Protein AF-A0A958MEW3-F1 (afdb_monomer)

pLDDT: mean 82.95, std 11.14, range [50.03, 94.62]

Radius of gyration: 15.44 Å; Cα contacts (8 Å, |Δi|>4): 75; chains: 1; bounding box: 36×32×39 Å

Mean predicted aligned error: 6.45 Å

Foldseek 3Di:
DPPVLLVVLLVVVVVLLCCLLPQLVDDDPSLVVSLVVLVVVVVCCVVVVNADVSQVVSCVVVVPVDPPVPDDHSQQVVCVVVVHRDDSVVSVCVSNVSNVVSSVSSVVVVVVD

Secondary structure (DSSP, 8-state):
--THHHHHHHHHHHHHHHHHHHGGG--THHHHHHHHHHHHHHHHHHHTTT--HHHHHHHHHHT----TTTSPPHHHHHHHHTT----HHHHHHHHHHHHHHHHHHHHHHHHT-

Structure (mmCIF, N/CA/C/O backbone):
data_AF-A0A958MEW3-F1
#
_entry.id   AF-A0A958MEW3-F1
#
loop_
_atom_site.group_PDB
_atom_sit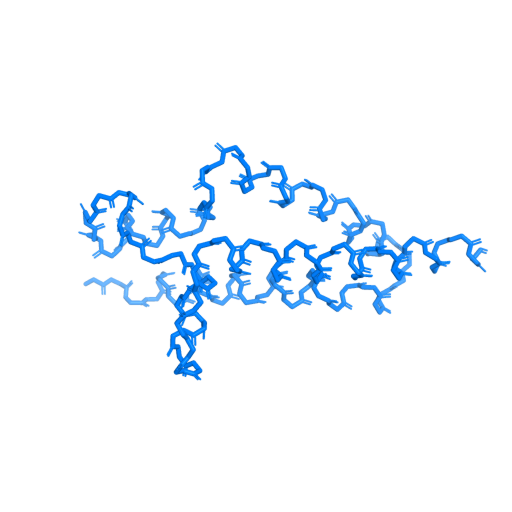e.id
_atom_site.type_symbol
_atom_site.label_atom_id
_atom_site.label_alt_id
_atom_site.label_comp_id
_atom_site.label_asym_id
_atom_site.label_entity_id
_atom_site.label_seq_id
_atom_site.pdbx_PDB_ins_code
_atom_site.Cartn_x
_atom_site.Cartn_y
_atom_site.Cartn_z
_atom_site.occupancy
_atom_site.B_iso_or_equiv
_atom_site.auth_seq_id
_atom_site.auth_comp_id
_atom_site.auth_asym_id
_atom_site.auth_atom_id
_atom_site.pdbx_PDB_model_num
ATOM 1 N N . MET A 1 1 ? -11.033 -18.383 21.315 1.00 50.09 1 MET A N 1
ATOM 2 C CA . MET A 1 1 ? -10.903 -17.522 20.116 1.00 50.09 1 MET A CA 1
ATOM 3 C C . MET A 1 1 ? -9.503 -17.711 19.548 1.00 50.09 1 MET A C 1
ATOM 5 O O . MET A 1 1 ? -8.543 -17.521 20.284 1.00 50.09 1 MET A O 1
ATOM 9 N N . ASN A 1 2 ? -9.370 -18.164 18.297 1.00 58.44 2 ASN A N 1
ATOM 10 C CA . ASN A 1 2 ? -8.066 -18.448 17.681 1.00 58.44 2 ASN A CA 1
ATOM 11 C C . ASN A 1 2 ? -7.309 -17.142 17.383 1.00 58.44 2 ASN A C 1
ATOM 13 O O . ASN A 1 2 ? -7.507 -16.515 16.347 1.00 58.44 2 ASN A O 1
ATOM 17 N N . VAL A 1 3 ? -6.409 -16.758 18.289 1.00 66.25 3 VAL A N 1
ATOM 18 C CA . VAL A 1 3 ? -5.533 -15.568 18.204 1.00 66.25 3 VAL A CA 1
AT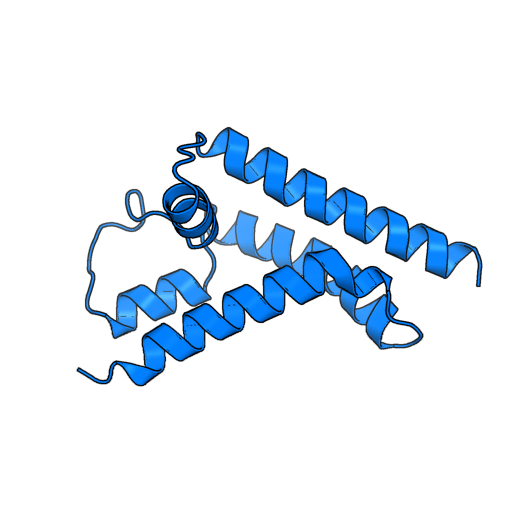OM 19 C C . VAL A 1 3 ? -4.556 -15.585 17.018 1.00 66.25 3 VAL A C 1
ATOM 21 O O . VAL A 1 3 ? -3.894 -14.585 16.748 1.00 66.25 3 VAL A O 1
ATOM 24 N N . VAL A 1 4 ? -4.458 -16.706 16.302 1.00 76.06 4 VAL A N 1
ATOM 25 C CA . VAL A 1 4 ? -3.550 -16.891 15.161 1.00 76.06 4 VAL A CA 1
ATOM 26 C C . VAL A 1 4 ? -4.027 -16.121 13.925 1.00 76.06 4 VAL A C 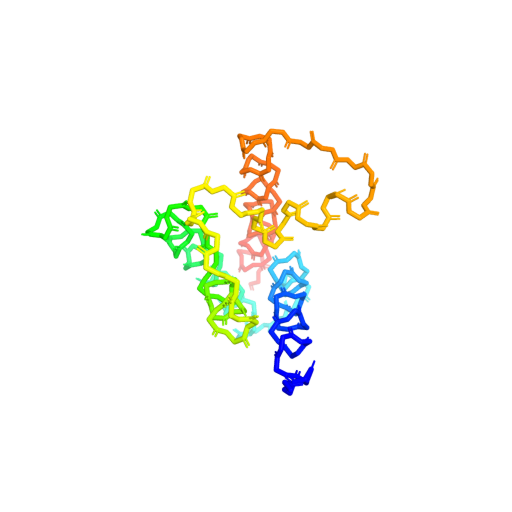1
ATOM 28 O O . VAL A 1 4 ? -3.213 -15.500 13.247 1.00 76.06 4 VAL A O 1
ATOM 31 N N . MET A 1 5 ? -5.338 -16.101 13.652 1.00 77.81 5 MET A N 1
ATOM 32 C CA . MET A 1 5 ? -5.869 -15.529 12.408 1.00 77.81 5 MET A CA 1
ATOM 33 C C . MET A 1 5 ? -5.735 -13.996 12.330 1.00 77.81 5 MET A C 1
ATOM 35 O O . MET A 1 5 ? -5.223 -13.508 11.325 1.00 77.81 5 MET A O 1
ATOM 39 N N . PRO A 1 6 ? -6.085 -13.214 13.374 1.00 77.31 6 PRO A N 1
ATOM 40 C CA . PRO A 1 6 ? -5.894 -11.761 13.343 1.00 77.31 6 PRO A CA 1
ATOM 41 C C . PRO A 1 6 ? -4.419 -11.368 13.182 1.00 77.31 6 PRO A C 1
ATOM 43 O O . PRO A 1 6 ? -4.090 -10.475 12.407 1.00 77.31 6 PRO A O 1
ATOM 46 N N . LYS A 1 7 ? -3.503 -12.096 13.837 1.00 81.88 7 LYS A N 1
ATOM 47 C CA . LYS A 1 7 ? -2.056 -11.872 13.688 1.00 81.88 7 LYS A CA 1
ATOM 48 C C . LYS A 1 7 ? -1.581 -12.123 12.259 1.00 81.88 7 LYS A C 1
ATOM 50 O O . LYS A 1 7 ? -0.792 -11.338 11.744 1.00 81.88 7 LYS A O 1
ATOM 55 N N . LEU A 1 8 ? -2.059 -13.188 11.613 1.00 85.69 8 LEU A N 1
ATOM 56 C CA . LEU A 1 8 ? -1.728 -13.480 10.216 1.00 85.69 8 LEU A CA 1
ATOM 57 C C . LEU A 1 8 ? -2.187 -12.348 9.284 1.00 85.69 8 LEU A C 1
ATOM 59 O O . LEU A 1 8 ? -1.433 -11.919 8.415 1.00 85.69 8 LEU A O 1
ATOM 63 N N . ILE A 1 9 ? -3.395 -11.828 9.505 1.00 84.50 9 ILE A N 1
ATOM 64 C CA . ILE A 1 9 ? -3.951 -10.712 8.732 1.00 84.50 9 ILE A CA 1
ATOM 65 C C . ILE A 1 9 ? -3.123 -9.430 8.921 1.00 84.50 9 ILE A C 1
ATOM 67 O O . ILE A 1 9 ? -2.886 -8.700 7.955 1.00 84.50 9 ILE A O 1
ATOM 71 N N . GLN A 1 10 ? -2.643 -9.157 10.137 1.00 82.38 10 GLN A N 1
ATOM 72 C CA . GLN A 1 10 ? -1.741 -8.029 10.396 1.00 82.38 10 GLN A CA 1
ATOM 73 C C . GLN A 1 10 ? -0.399 -8.193 9.676 1.00 82.38 10 GLN A C 1
ATOM 75 O O . GLN A 1 10 ? 0.060 -7.259 9.022 1.00 82.38 10 GLN A O 1
ATOM 80 N N . TRP A 1 11 ? 0.209 -9.381 9.734 1.00 88.06 11 TRP A N 1
ATOM 81 C CA . TRP A 1 11 ? 1.443 -9.667 8.995 1.00 88.06 11 TRP A CA 1
ATOM 82 C C . TRP A 1 11 ? 1.266 -9.499 7.487 1.00 88.06 11 TRP A C 1
ATOM 84 O O . TRP A 1 11 ? 2.146 -8.948 6.829 1.00 88.06 11 TRP A O 1
ATOM 94 N N . LEU A 1 12 ? 0.116 -9.908 6.950 1.00 89.38 12 LEU A N 1
ATOM 95 C CA . LEU A 1 12 ? -0.196 -9.732 5.537 1.00 89.38 12 LEU A CA 1
ATOM 96 C C . LEU A 1 12 ? -0.315 -8.249 5.151 1.00 89.38 12 LEU A C 1
ATOM 98 O O . LEU A 1 12 ? 0.241 -7.855 4.130 1.00 89.38 12 LEU A O 1
ATOM 102 N N . HIS A 1 13 ? -0.955 -7.408 5.973 1.00 87.25 13 HIS A N 1
ATOM 103 C CA . HIS A 1 13 ? -0.964 -5.956 5.740 1.00 87.25 13 HIS A CA 1
ATOM 104 C C . HIS A 1 13 ? 0.447 -5.374 5.724 1.00 87.25 13 HIS A C 1
ATOM 106 O O . HIS A 1 13 ? 0.778 -4.604 4.825 1.00 87.25 13 HIS A O 1
ATOM 112 N N . ILE A 1 14 ? 1.281 -5.749 6.699 1.00 88.44 14 ILE A N 1
ATOM 113 C CA . ILE A 1 14 ? 2.668 -5.278 6.775 1.00 88.44 14 ILE A CA 1
ATOM 114 C C . ILE A 1 14 ? 3.425 -5.694 5.513 1.00 88.44 14 ILE A C 1
ATOM 116 O O . ILE A 1 14 ? 4.087 -4.858 4.908 1.00 88.44 14 ILE A O 1
ATOM 120 N N . ALA A 1 15 ? 3.288 -6.948 5.075 1.00 91.00 15 ALA A N 1
ATOM 121 C CA . ALA A 1 15 ? 3.931 -7.439 3.861 1.00 91.00 15 ALA A CA 1
ATOM 122 C C . ALA A 1 15 ? 3.491 -6.655 2.615 1.00 91.00 15 ALA A C 1
ATOM 124 O O . ALA A 1 15 ? 4.340 -6.257 1.818 1.00 91.00 15 ALA A O 1
ATOM 125 N N . ILE A 1 16 ? 2.190 -6.376 2.473 1.00 91.00 16 ILE A N 1
ATOM 126 C CA . ILE A 1 16 ? 1.653 -5.572 1.366 1.00 91.00 16 ILE A CA 1
ATOM 127 C C . ILE A 1 16 ? 2.212 -4.147 1.415 1.00 91.00 16 ILE A C 1
ATOM 129 O O . ILE A 1 16 ? 2.680 -3.650 0.397 1.00 91.00 16 ILE A O 1
ATOM 133 N N . ILE A 1 17 ? 2.217 -3.496 2.580 1.00 89.81 17 ILE A N 1
ATOM 134 C CA . ILE A 1 17 ? 2.742 -2.130 2.728 1.00 89.81 17 ILE A CA 1
ATOM 135 C C . ILE A 1 17 ? 4.235 -2.087 2.407 1.00 89.81 17 ILE A C 1
ATOM 137 O O . ILE A 1 17 ? 4.667 -1.231 1.641 1.00 89.81 17 ILE A O 1
ATOM 141 N N . VAL A 1 18 ? 5.023 -3.023 2.937 1.00 91.69 18 VAL A N 1
ATOM 142 C CA . VAL A 1 18 ? 6.460 -3.117 2.647 1.00 91.69 18 VAL A CA 1
ATOM 143 C C . VAL A 1 18 ? 6.691 -3.332 1.152 1.00 91.69 18 VAL A C 1
ATOM 145 O O . VAL A 1 18 ? 7.524 -2.645 0.564 1.00 91.69 18 VAL A O 1
ATOM 148 N N . PHE A 1 19 ? 5.927 -4.224 0.518 1.00 93.94 19 PHE A N 1
ATOM 149 C CA . PHE A 1 19 ? 6.013 -4.441 -0.923 1.00 93.94 19 PHE A CA 1
ATOM 150 C C . PHE A 1 19 ? 5.649 -3.182 -1.716 1.00 93.94 19 PHE A C 1
ATOM 152 O O . PHE A 1 19 ? 6.364 -2.816 -2.641 1.00 93.94 19 PHE A O 1
ATOM 159 N N . LEU A 1 20 ? 4.580 -2.481 -1.351 1.00 92.62 20 LEU A N 1
ATOM 160 C CA . LEU A 1 20 ? 4.166 -1.267 -2.046 1.00 92.62 20 LEU A CA 1
ATOM 161 C C . LEU A 1 20 ? 5.154 -0.113 -1.853 1.00 92.62 20 LEU A C 1
ATOM 163 O O . LEU A 1 20 ? 5.378 0.640 -2.794 1.00 92.62 20 LEU A O 1
ATOM 167 N N . LEU A 1 21 ? 5.772 0.016 -0.678 1.00 93.06 21 LEU A N 1
ATOM 168 C CA . LEU A 1 21 ? 6.751 1.068 -0.410 1.00 93.06 21 LEU A CA 1
ATOM 169 C C . LEU A 1 21 ? 8.094 0.785 -1.080 1.00 93.06 21 LEU A C 1
ATOM 171 O O . LEU A 1 21 ? 8.647 1.696 -1.686 1.00 93.06 21 LEU A O 1
ATOM 175 N N . PHE A 1 22 ? 8.591 -0.452 -1.022 1.00 94.12 22 PHE A N 1
ATOM 176 C CA . PHE A 1 22 ? 9.960 -0.803 -1.426 1.00 94.12 22 PHE A CA 1
ATOM 177 C C . PHE A 1 22 ? 10.056 -1.686 -2.677 1.00 94.12 22 PHE A C 1
ATOM 179 O O . PHE A 1 22 ? 11.158 -2.025 -3.107 1.00 94.12 22 PHE A O 1
ATOM 186 N N . GLY A 1 23 ? 8.934 -2.054 -3.297 1.00 90.75 23 GLY A N 1
ATOM 187 C CA . GLY A 1 23 ? 8.902 -2.940 -4.466 1.00 90.75 23 GLY A CA 1
ATOM 188 C C . GLY A 1 23 ? 9.615 -2.382 -5.701 1.00 90.75 23 GLY A C 1
ATOM 189 O O . GLY A 1 23 ? 10.048 -3.161 -6.547 1.00 90.75 23 GLY A O 1
ATOM 190 N N . PHE A 1 24 ? 9.863 -1.069 -5.755 1.00 91.62 24 PHE A N 1
ATOM 191 C CA . PHE A 1 24 ? 10.701 -0.427 -6.777 1.00 91.62 24 PHE A CA 1
ATOM 192 C C . PHE A 1 24 ? 12.158 -0.929 -6.793 1.00 91.62 24 PHE A C 1
ATOM 194 O O . PHE A 1 24 ? 12.861 -0.819 -7.806 1.00 91.62 24 PHE A O 1
ATOM 201 N N . LEU A 1 25 ? 12.642 -1.503 -5.685 1.00 92.81 25 LEU A N 1
ATOM 202 C CA . LEU A 1 25 ? 13.976 -2.107 -5.614 1.00 92.81 25 LEU A CA 1
ATOM 203 C C . LEU A 1 25 ? 14.074 -3.386 -6.456 1.00 92.81 25 LEU A C 1
ATOM 205 O O . LEU A 1 25 ? 15.165 -3.729 -6.913 1.00 92.81 25 LEU A O 1
ATOM 209 N N . ALA A 1 26 ? 12.953 -4.050 -6.736 1.00 91.56 26 ALA A N 1
ATOM 210 C CA . ALA A 1 26 ? 12.921 -5.282 -7.510 1.00 91.56 26 ALA A CA 1
ATOM 211 C C . ALA A 1 26 ? 13.162 -5.065 -9.016 1.00 91.56 26 ALA A C 1
ATOM 213 O O . ALA A 1 26 ? 13.179 -3.939 -9.514 1.00 91.56 26 ALA A O 1
ATOM 214 N N . SER A 1 27 ? 13.372 -6.151 -9.757 1.00 89.69 27 SER A N 1
ATOM 215 C CA . SER A 1 27 ? 13.621 -6.142 -11.203 1.00 89.69 27 SER A CA 1
ATOM 216 C C . SER A 1 27 ? 12.744 -7.166 -11.932 1.00 89.69 27 SER A C 1
ATOM 218 O O . SER A 1 27 ? 12.117 -8.031 -11.314 1.00 89.69 27 SER A O 1
ATOM 220 N N . GLY A 1 28 ? 12.672 -7.049 -13.261 1.00 90.00 28 GLY A N 1
ATOM 221 C CA . GLY A 1 28 ? 11.935 -7.981 -14.115 1.00 90.00 28 GLY A CA 1
ATOM 222 C C . GLY A 1 28 ? 10.430 -7.998 -13.833 1.00 90.00 28 GLY A C 1
ATOM 223 O O . GLY A 1 28 ? 9.808 -6.956 -13.632 1.00 90.00 28 GLY A O 1
ATOM 224 N N . SER A 1 29 ? 9.840 -9.196 -13.808 1.00 91.88 29 SER A N 1
ATOM 225 C CA . SER A 1 29 ? 8.398 -9.402 -13.597 1.00 91.88 29 SER A CA 1
ATOM 226 C C . SER A 1 29 ? 7.882 -8.817 -12.281 1.00 91.88 29 SER A C 1
ATOM 228 O O . SER A 1 29 ? 6.753 -8.331 -12.232 1.00 91.88 29 SER A O 1
ATOM 230 N N . LEU A 1 30 ? 8.705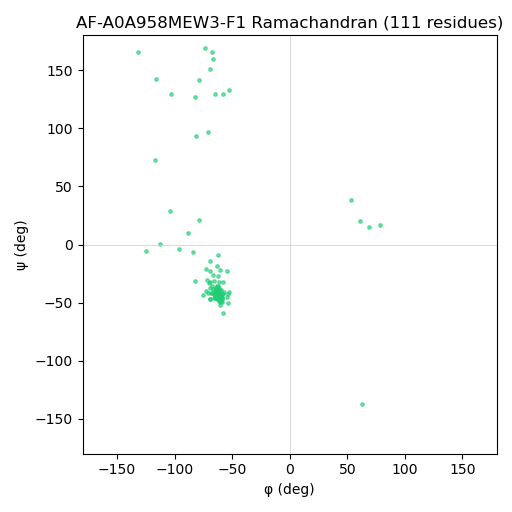 -8.804 -11.227 1.00 92.19 30 LEU A N 1
ATOM 231 C CA . LEU A 1 30 ? 8.300 -8.282 -9.923 1.00 92.19 30 LEU A CA 1
ATOM 232 C C . LEU A 1 30 ? 8.123 -6.755 -9.936 1.00 92.19 30 LEU A C 1
ATOM 234 O O . LEU A 1 30 ? 7.256 -6.235 -9.239 1.00 92.19 30 LEU A O 1
ATOM 238 N N . LEU A 1 31 ? 8.907 -6.042 -10.754 1.00 92.81 31 LEU A N 1
ATOM 239 C CA . LEU A 1 31 ? 8.786 -4.591 -10.921 1.00 92.81 31 LEU A CA 1
ATOM 240 C C . LEU A 1 31 ? 7.477 -4.227 -11.635 1.00 92.81 31 LEU A C 1
ATOM 242 O O . LEU A 1 31 ? 6.771 -3.315 -11.209 1.00 92.81 31 LEU A O 1
ATOM 246 N N . TYR A 1 32 ? 7.105 -4.988 -12.669 1.00 92.81 32 TYR A N 1
ATOM 247 C CA . TYR A 1 32 ? 5.801 -4.840 -13.323 1.00 92.81 32 TYR A CA 1
ATOM 248 C C . TYR A 1 32 ? 4.652 -5.176 -12.372 1.00 92.81 32 TYR A C 1
ATOM 250 O O . TYR A 1 32 ? 3.667 -4.442 -12.315 1.00 92.81 32 TYR A O 1
ATOM 258 N N . PHE A 1 33 ? 4.795 -6.237 -11.572 1.00 94.62 33 PHE A N 1
ATOM 259 C CA . PHE A 1 33 ? 3.804 -6.584 -10.558 1.00 94.62 33 PHE A CA 1
ATOM 260 C C . PHE A 1 33 ? 3.624 -5.451 -9.536 1.00 94.62 33 PHE A C 1
ATOM 262 O O . PHE A 1 33 ? 2.488 -5.078 -9.238 1.00 94.62 33 PHE A O 1
ATOM 269 N N . HIS A 1 34 ? 4.714 -4.837 -9.064 1.00 94.62 34 HIS A N 1
ATOM 270 C CA . HIS A 1 34 ? 4.672 -3.662 -8.182 1.00 94.62 34 HIS A CA 1
ATOM 271 C C . HIS A 1 34 ? 3.928 -2.487 -8.825 1.00 94.62 34 HIS A C 1
ATOM 273 O O . HIS A 1 34 ? 2.982 -1.971 -8.228 1.00 94.62 34 HIS A O 1
ATOM 279 N N . LEU A 1 35 ? 4.269 -2.145 -10.071 1.00 93.62 35 LEU A N 1
ATOM 280 C CA . LEU A 1 35 ? 3.602 -1.085 -10.833 1.00 93.62 35 LEU A CA 1
ATOM 281 C C . LEU A 1 35 ? 2.102 -1.320 -10.987 1.00 93.62 35 LEU A C 1
ATOM 283 O O . LEU A 1 35 ? 1.325 -0.388 -10.810 1.00 93.62 35 LEU A O 1
ATOM 287 N N . THR A 1 36 ? 1.685 -2.553 -11.278 1.00 93.88 36 THR A N 1
ATOM 288 C CA . THR A 1 36 ? 0.256 -2.893 -11.378 1.00 93.88 36 THR A CA 1
ATOM 289 C C . THR A 1 36 ? -0.441 -2.924 -10.020 1.00 93.88 36 THR A C 1
ATOM 291 O O . THR A 1 36 ? -1.623 -2.602 -9.929 1.00 93.88 36 THR A O 1
ATOM 294 N N . SER A 1 37 ? 0.276 -3.263 -8.948 1.00 93.06 37 SER A N 1
ATOM 295 C CA . SER A 1 37 ? -0.297 -3.379 -7.604 1.00 93.06 37 SER A CA 1
ATOM 296 C C . SER A 1 37 ? -0.685 -2.023 -7.018 1.00 93.06 37 SER A C 1
ATOM 298 O O . SER A 1 37 ? -1.682 -1.939 -6.307 1.00 93.06 37 SER A O 1
ATOM 300 N N . ILE A 1 38 ? 0.052 -0.954 -7.330 1.00 91.62 38 ILE A N 1
ATOM 301 C CA . ILE A 1 38 ? -0.240 0.399 -6.830 1.00 91.62 38 ILE A CA 1
ATOM 302 C C . ILE A 1 38 ? -1.651 0.887 -7.216 1.00 91.62 38 ILE A C 1
ATOM 304 O O . ILE A 1 38 ? -2.435 1.165 -6.305 1.00 91.62 38 ILE A O 1
ATOM 308 N N . PRO A 1 39 ? -2.034 0.977 -8.508 1.00 91.12 39 PRO A N 1
ATOM 309 C CA . PRO A 1 39 ? -3.370 1.427 -8.888 1.00 91.12 39 PRO A CA 1
ATOM 310 C C . PRO A 1 39 ? -4.458 0.451 -8.431 1.00 91.12 39 PRO A C 1
ATOM 312 O O . PRO A 1 39 ? -5.551 0.892 -8.084 1.00 91.12 39 PRO A O 1
ATOM 315 N N . LEU A 1 40 ? -4.166 -0.855 -8.365 1.00 91.06 40 LEU A N 1
ATOM 316 C CA . LEU A 1 40 ? -5.104 -1.845 -7.833 1.00 91.06 40 LEU A CA 1
ATOM 317 C C . LEU A 1 40 ? -5.406 -1.607 -6.354 1.00 91.06 40 LEU A C 1
ATOM 319 O O . LEU A 1 40 ? -6.566 -1.660 -5.959 1.00 91.06 40 LEU A O 1
ATOM 323 N N . VAL A 1 41 ? -4.392 -1.316 -5.539 1.00 88.62 41 VAL A N 1
ATOM 324 C CA . VAL A 1 41 ? -4.579 -1.052 -4.108 1.00 88.62 41 VAL A CA 1
ATOM 325 C C . VAL A 1 41 ? -5.275 0.286 -3.883 1.00 88.62 41 VAL A C 1
ATOM 327 O O . VAL A 1 41 ? -6.196 0.342 -3.072 1.00 88.62 41 VAL A O 1
ATOM 330 N N . ILE A 1 42 ? -4.907 1.336 -4.624 1.00 86.69 42 ILE A N 1
ATOM 331 C CA . ILE A 1 42 ? -5.597 2.636 -4.567 1.00 86.69 42 ILE A CA 1
ATOM 332 C C . ILE A 1 42 ? -7.075 2.469 -4.952 1.00 86.69 42 ILE A C 1
ATOM 334 O O . ILE A 1 42 ? -7.965 2.896 -4.216 1.00 86.69 42 ILE A O 1
ATOM 338 N N . GLY A 1 43 ? -7.350 1.782 -6.065 1.00 87.31 43 GLY A N 1
ATOM 339 C CA . GLY A 1 43 ? -8.709 1.500 -6.526 1.00 87.31 43 GLY A CA 1
ATOM 340 C C . GLY A 1 43 ? -9.498 0.660 -5.525 1.00 87.31 43 GLY A C 1
ATOM 341 O O . GLY A 1 43 ? -10.624 1.012 -5.174 1.00 87.31 43 GLY A O 1
ATOM 342 N N . HIS A 1 44 ? -8.887 -0.401 -4.992 1.00 86.88 44 HIS A N 1
ATOM 343 C CA . HIS A 1 44 ? -9.470 -1.218 -3.928 1.00 86.88 44 HIS A CA 1
ATOM 344 C C . HIS A 1 44 ? -9.860 -0.361 -2.723 1.00 86.88 44 HIS A C 1
ATOM 346 O O . HIS A 1 44 ? -10.958 -0.510 -2.186 1.00 86.88 44 HIS A O 1
ATOM 352 N N . TRP A 1 45 ? -8.988 0.554 -2.309 1.00 82.25 45 TRP A N 1
ATOM 353 C CA . TRP A 1 45 ? -9.218 1.399 -1.146 1.00 82.25 45 TRP A CA 1
ATOM 354 C C . TRP A 1 45 ? -10.362 2.393 -1.370 1.00 82.25 45 TRP A C 1
ATOM 356 O O . TRP A 1 45 ? -11.236 2.535 -0.509 1.00 82.25 45 TRP A O 1
ATOM 366 N N . HIS A 1 46 ? -10.417 2.998 -2.558 1.00 82.88 46 HIS A N 1
ATOM 367 C CA . HIS A 1 46 ? -11.503 3.885 -2.969 1.00 82.88 46 HIS A CA 1
ATOM 368 C C . HIS A 1 46 ? -12.855 3.150 -3.025 1.00 82.88 46 HIS A C 1
ATOM 370 O O . HIS A 1 46 ? -13.860 3.642 -2.512 1.00 82.88 46 HIS A O 1
ATOM 376 N N . MET A 1 47 ? -12.891 1.934 -3.584 1.00 83.69 47 MET A N 1
ATOM 377 C CA . MET A 1 47 ? -14.114 1.118 -3.659 1.00 83.69 47 MET A CA 1
ATOM 378 C C . MET A 1 47 ? -14.613 0.653 -2.284 1.00 83.69 47 MET A C 1
ATOM 380 O O . MET A 1 47 ? -15.808 0.425 -2.107 1.00 83.69 47 MET A O 1
ATOM 384 N N . ASN A 1 48 ? -13.715 0.535 -1.304 1.00 82.06 48 ASN A N 1
ATOM 385 C CA . ASN A 1 48 ? -14.023 0.063 0.045 1.00 82.06 48 ASN A CA 1
ATOM 386 C C . ASN A 1 48 ? -14.072 1.196 1.085 1.00 82.06 48 ASN A C 1
ATOM 388 O O . ASN A 1 48 ? -13.807 0.954 2.259 1.00 82.06 48 ASN A O 1
ATOM 392 N N . LYS A 1 49 ? -14.427 2.426 0.676 1.00 76.31 49 LYS A N 1
ATOM 393 C CA . LYS A 1 49 ?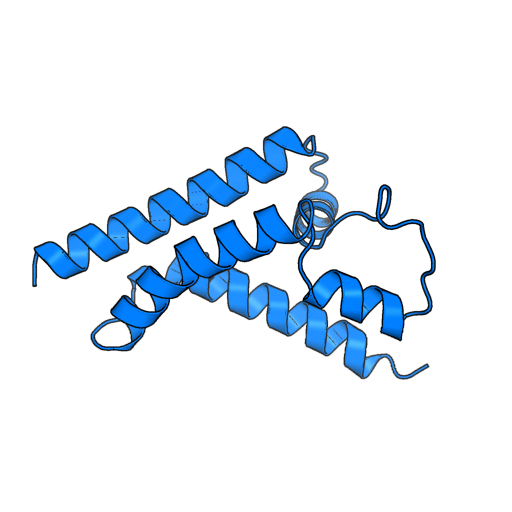 -14.613 3.592 1.568 1.00 76.31 49 LYS A CA 1
ATOM 394 C C . LYS A 1 49 ? -13.418 3.885 2.486 1.00 76.31 49 LYS A C 1
ATOM 396 O O . LYS A 1 49 ? -13.604 4.217 3.653 1.00 76.31 49 LYS A O 1
ATOM 401 N N . GLY A 1 50 ? -12.189 3.726 2.010 1.00 69.25 50 GLY A N 1
ATOM 402 C CA . GLY A 1 50 ? -11.046 3.970 2.887 1.00 69.25 50 GLY A CA 1
ATOM 403 C C . GLY A 1 50 ? -10.759 2.814 3.863 1.00 69.25 50 GLY A C 1
ATOM 404 O O . GLY A 1 50 ? -9.960 2.982 4.791 1.00 69.25 50 GLY A O 1
ATOM 405 N N . GLU A 1 51 ? -11.299 1.612 3.631 1.00 73.31 51 GLU A N 1
ATOM 406 C CA . GLU A 1 51 ? -10.946 0.403 4.385 1.00 73.31 51 GLU A CA 1
ATOM 407 C C . GLU A 1 51 ? -10.274 -0.684 3.537 1.00 73.31 51 GLU A C 1
ATOM 409 O O . GLU A 1 51 ? -10.655 -0.966 2.402 1.00 73.31 51 GLU A O 1
ATOM 414 N N . CYS A 1 52 ? -9.293 -1.374 4.129 1.00 79.38 52 CYS A N 1
ATOM 415 C CA . CYS A 1 52 ? -8.736 -2.587 3.542 1.00 79.38 52 CYS A CA 1
ATOM 416 C C . CYS A 1 52 ? -9.669 -3.780 3.810 1.00 79.38 52 CYS A C 1
ATOM 418 O O . CYS A 1 52 ? -10.199 -3.940 4.913 1.00 79.38 52 CYS A O 1
ATOM 420 N N . ILE A 1 53 ? -9.817 -4.677 2.830 1.00 81.19 53 ILE A N 1
ATOM 421 C CA . ILE A 1 53 ? -10.628 -5.898 2.986 1.00 81.19 53 ILE A CA 1
ATOM 422 C C . ILE A 1 53 ? -10.087 -6.796 4.100 1.00 81.19 53 ILE A C 1
ATOM 424 O O . ILE A 1 53 ? -10.842 -7.435 4.828 1.00 81.19 53 ILE A O 1
ATOM 428 N N . LEU A 1 54 ? -8.770 -6.778 4.289 1.00 81.12 54 LEU A N 1
ATOM 429 C CA . LEU A 1 54 ? -8.107 -7.491 5.363 1.00 81.12 54 LEU A CA 1
ATOM 430 C C . LEU A 1 54 ? -8.537 -6.953 6.737 1.00 81.12 54 LEU A C 1
ATOM 432 O O . LEU A 1 54 ? -8.747 -7.742 7.650 1.00 81.12 54 LEU A O 1
ATOM 436 N N . THR A 1 55 ? -8.760 -5.643 6.889 1.00 79.12 55 THR A N 1
ATOM 437 C CA . THR A 1 55 ? -9.309 -5.059 8.128 1.00 79.12 55 THR A CA 1
ATOM 438 C C . THR A 1 55 ? -10.759 -5.501 8.364 1.00 79.12 55 THR A C 1
ATOM 440 O O . THR A 1 55 ? -11.147 -5.806 9.493 1.00 79.12 55 THR A O 1
ATOM 443 N N . GLN A 1 56 ? -11.569 -5.609 7.304 1.00 79.44 56 GLN A N 1
ATOM 444 C CA . GLN A 1 56 ? -12.930 -6.154 7.407 1.00 79.44 56 GLN A CA 1
ATOM 445 C C . GLN A 1 56 ? -12.910 -7.622 7.861 1.00 79.44 56 GLN A C 1
ATOM 447 O O . GLN A 1 56 ? -13.701 -8.027 8.718 1.00 79.44 56 GLN A O 1
ATOM 452 N N . TRP A 1 57 ? -11.985 -8.419 7.320 1.00 80.44 57 TRP A N 1
ATOM 453 C CA . TRP A 1 57 ? -11.790 -9.808 7.732 1.00 80.44 57 TRP A CA 1
ATOM 454 C C . TRP A 1 57 ? -11.303 -9.908 9.175 1.00 80.44 57 TRP A C 1
ATOM 456 O O . TRP A 1 57 ? -11.853 -10.707 9.929 1.00 80.44 57 TRP A O 1
ATOM 466 N N . GLU A 1 58 ? -10.346 -9.076 9.587 1.00 77.94 58 GLU A N 1
ATOM 467 C CA . GLU A 1 58 ? -9.865 -9.026 10.970 1.00 77.94 58 GLU A CA 1
ATOM 468 C C . GLU A 1 58 ? -11.031 -8.827 11.943 1.00 77.94 58 GLU A C 1
ATOM 470 O O . GLU A 1 58 ? -11.219 -9.656 12.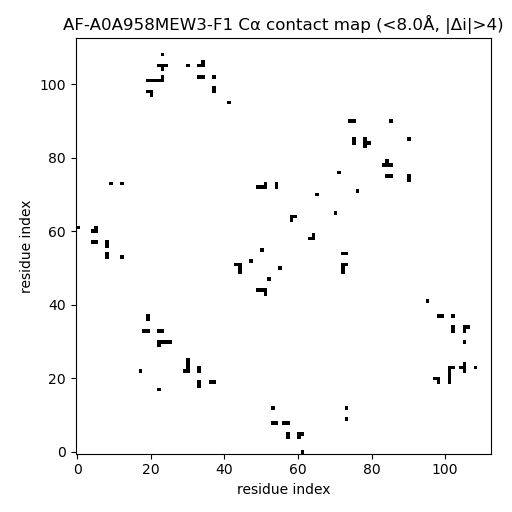834 1.00 77.94 58 GLU A O 1
ATOM 475 N N . ARG A 1 59 ? -11.893 -7.829 11.697 1.00 77.12 59 ARG A N 1
ATOM 476 C CA . ARG A 1 59 ? -13.089 -7.567 12.519 1.00 77.12 59 ARG A CA 1
ATOM 477 C C . ARG A 1 59 ? -14.052 -8.747 12.573 1.00 77.12 59 ARG A C 1
ATOM 479 O O . ARG A 1 59 ? -14.575 -9.074 13.641 1.00 77.12 59 ARG A O 1
ATOM 486 N N . ARG A 1 60 ? -14.283 -9.402 11.431 1.00 79.06 60 ARG A N 1
ATOM 487 C CA . ARG A 1 60 ? -15.161 -10.579 11.352 1.00 79.06 60 ARG A CA 1
ATOM 488 C C . ARG A 1 60 ? -14.634 -11.734 12.203 1.00 79.06 60 ARG A C 1
ATOM 490 O O . ARG A 1 60 ? -15.427 -12.448 12.808 1.00 79.06 60 ARG A O 1
ATOM 497 N N . TRP A 1 61 ? -13.316 -11.894 12.278 1.00 74.94 61 TRP A N 1
ATOM 498 C CA . TRP A 1 61 ? -12.664 -12.938 13.069 1.00 74.94 61 TRP A CA 1
ATOM 499 C C . TRP 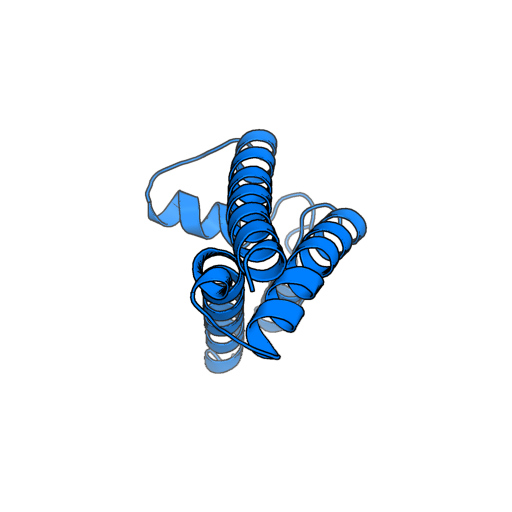A 1 61 ? -12.523 -12.590 14.555 1.00 74.94 61 TRP A C 1
ATOM 501 O O . TRP A 1 61 ? -12.567 -13.491 15.394 1.00 74.94 61 TRP A O 1
ATOM 511 N N . THR A 1 62 ? -12.375 -11.312 14.905 1.00 73.31 62 THR A N 1
ATOM 512 C CA . THR A 1 62 ? -12.306 -10.860 16.304 1.00 73.31 62 THR A CA 1
ATOM 513 C C . THR A 1 62 ? -13.681 -10.666 16.944 1.00 73.31 62 THR A C 1
ATOM 515 O O . THR A 1 62 ? -13.758 -10.423 18.147 1.00 73.31 62 THR A O 1
ATOM 518 N N . GLY A 1 63 ? -14.767 -10.786 16.172 1.00 68.88 63 GLY A N 1
ATOM 519 C CA . GLY A 1 63 ? -16.134 -10.556 16.649 1.00 68.88 63 GLY A CA 1
ATOM 520 C C . GLY A 1 63 ? -16.411 -9.087 16.975 1.00 68.88 63 GLY A C 1
ATOM 521 O O . GLY A 1 63 ? -17.382 -8.773 17.658 1.00 68.88 63 GLY A O 1
ATOM 522 N N . THR A 1 64 ? -15.554 -8.174 16.514 1.00 64.12 64 THR A N 1
ATOM 523 C CA . THR A 1 64 ? -15.674 -6.746 16.799 1.00 64.12 64 THR A CA 1
ATOM 524 C C . THR A 1 64 ? -16.693 -6.140 15.838 1.00 64.12 64 THR A C 1
ATOM 526 O O . THR A 1 64 ? -16.362 -5.747 1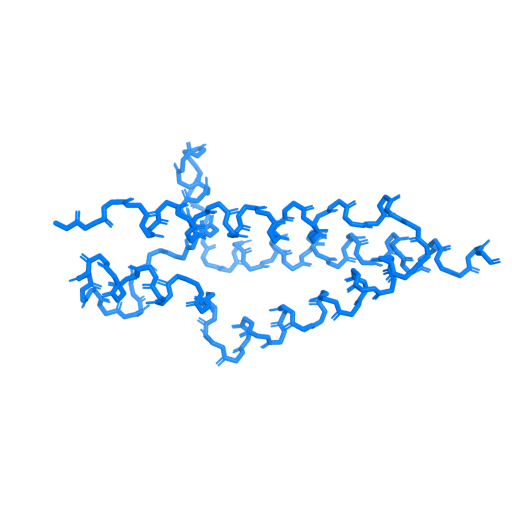4.724 1.00 64.12 64 THR A O 1
ATOM 529 N N . SER A 1 65 ? -17.952 -6.073 16.269 1.00 53.91 65 SER A N 1
ATOM 530 C CA . SER A 1 65 ? -19.083 -5.506 15.513 1.00 53.91 65 SER A CA 1
ATOM 531 C C . SER A 1 65 ? -19.133 -3.972 15.539 1.00 53.91 65 SER A C 1
ATOM 533 O O . SER A 1 65 ? -20.202 -3.393 15.358 1.00 53.91 65 SER A O 1
ATOM 535 N N . ALA A 1 66 ? -18.011 -3.299 15.824 1.00 53.94 66 ALA A N 1
ATOM 536 C CA . ALA A 1 66 ? -17.981 -1.842 15.818 1.00 53.94 66 ALA A CA 1
ATOM 537 C C . ALA A 1 66 ? -18.401 -1.352 14.418 1.00 53.94 66 ALA A C 1
ATOM 539 O O . ALA A 1 66 ? -17.870 -1.872 13.429 1.00 53.94 66 ALA A O 1
ATOM 540 N N . PRO A 1 67 ? -19.360 -0.410 14.312 1.00 52.31 67 PRO A N 1
ATOM 541 C CA . PRO A 1 67 ? -19.842 0.064 13.022 1.00 52.31 67 PRO A CA 1
ATOM 542 C C . PRO A 1 67 ? -18.657 0.513 12.168 1.00 52.31 67 PRO A C 1
ATOM 544 O O . PRO A 1 67 ? -17.771 1.217 12.657 1.00 52.31 67 PRO A O 1
ATOM 547 N N . ALA A 1 68 ? -18.634 0.068 10.907 1.00 55.16 68 ALA A N 1
ATOM 548 C CA . ALA A 1 68 ? -17.488 0.221 10.011 1.00 55.16 68 ALA A CA 1
ATOM 549 C C . ALA A 1 68 ? -17.013 1.678 9.853 1.00 55.16 68 ALA A C 1
ATOM 551 O O . ALA A 1 68 ? -15.845 1.910 9.582 1.00 55.16 68 ALA A O 1
ATOM 552 N N . GLU A 1 69 ? -17.895 2.642 10.120 1.00 50.03 69 GLU A N 1
ATOM 553 C CA . GLU A 1 69 ? -17.620 4.083 10.118 1.00 50.03 69 GLU A CA 1
ATOM 554 C C . GLU A 1 69 ? -16.721 4.600 11.253 1.00 50.03 69 GLU A C 1
ATOM 556 O O . GLU A 1 69 ? -16.271 5.737 11.170 1.00 50.03 69 GLU A O 1
ATOM 561 N N . ARG A 1 70 ? -16.465 3.835 12.327 1.00 51.56 70 ARG A N 1
ATOM 562 C CA . ARG A 1 70 ? -15.680 4.321 13.489 1.00 51.56 70 ARG A CA 1
ATOM 563 C C . ARG A 1 70 ? -14.479 3.469 13.876 1.00 51.56 70 ARG A C 1
ATOM 565 O O . ARG A 1 70 ? -13.759 3.840 14.801 1.00 51.56 70 ARG A O 1
ATOM 572 N N . ALA A 1 71 ? -14.271 2.318 13.245 1.00 58.62 71 ALA A N 1
ATOM 573 C CA . ALA A 1 71 ? -13.129 1.480 13.589 1.00 58.62 71 ALA A CA 1
ATOM 574 C C . ALA A 1 71 ? -11.878 1.989 12.857 1.00 58.62 71 ALA A C 1
ATOM 576 O O . ALA A 1 71 ? -11.925 2.113 11.633 1.00 58.62 71 ALA A O 1
ATOM 577 N N . PRO A 1 72 ? -10.765 2.250 13.565 1.00 62.66 72 PRO A N 1
ATOM 578 C CA . PRO A 1 72 ? -9.567 2.741 12.914 1.00 62.66 72 PRO A CA 1
ATOM 579 C C . PRO A 1 72 ? -9.010 1.689 11.954 1.00 62.66 72 PRO A C 1
ATOM 581 O O . PRO A 1 72 ? -8.817 0.524 12.328 1.00 62.66 72 PRO A O 1
ATOM 584 N N . ASN A 1 73 ? -8.745 2.094 10.715 1.00 74.81 73 ASN A N 1
ATOM 585 C CA . ASN A 1 73 ? -8.151 1.214 9.711 1.00 74.81 73 ASN A CA 1
ATOM 586 C C . ASN A 1 73 ? -6.695 0.859 10.082 1.00 74.81 73 ASN A C 1
ATOM 588 O O . ASN A 1 73 ? -6.091 1.461 10.973 1.00 74.81 73 ASN A O 1
ATOM 592 N N . PHE A 1 74 ? -6.120 -0.159 9.431 1.00 77.75 74 PHE A N 1
ATOM 593 C CA . PHE A 1 74 ? -4.777 -0.654 9.775 1.00 77.75 74 PHE A CA 1
ATOM 594 C C . PHE A 1 74 ? -3.722 0.469 9.801 1.00 77.75 74 PHE A C 1
ATOM 596 O O . PHE A 1 74 ? -2.890 0.525 10.706 1.00 77.75 74 PHE A O 1
ATOM 603 N N . THR A 1 75 ? -3.785 1.398 8.846 1.00 78.25 75 THR A N 1
ATOM 604 C CA . THR A 1 75 ? -2.853 2.527 8.750 1.00 78.25 75 THR A CA 1
ATOM 605 C C . THR A 1 75 ? -2.999 3.489 9.931 1.00 78.25 75 THR A C 1
ATOM 607 O O . THR A 1 75 ? -1.997 3.885 10.522 1.00 78.25 75 THR A O 1
ATOM 610 N N . GLN A 1 76 ? -4.226 3.811 10.350 1.00 80.81 76 GLN A N 1
ATOM 611 C CA . GLN A 1 76 ? -4.472 4.606 11.560 1.00 80.81 76 GLN A CA 1
ATOM 612 C C . GLN A 1 76 ? -3.971 3.902 12.824 1.00 80.81 76 GLN A C 1
ATOM 614 O O . GLN A 1 76 ? -3.362 4.541 13.679 1.00 80.81 76 GLN A O 1
ATOM 619 N N . GLN A 1 77 ? -4.156 2.582 12.932 1.00 80.25 77 GLN A N 1
ATOM 620 C CA . GLN A 1 77 ? -3.607 1.804 14.048 1.00 80.25 77 GLN A CA 1
ATOM 621 C C . GLN A 1 77 ? -2.071 1.834 14.066 1.00 80.25 77 GLN A C 1
ATOM 623 O O . GLN A 1 77 ? -1.466 1.870 15.139 1.00 80.25 77 GLN A O 1
ATOM 628 N N . LEU A 1 78 ? -1.430 1.842 12.893 1.00 81.38 78 LEU A N 1
ATOM 629 C CA . LEU A 1 78 ? 0.021 1.966 12.774 1.00 81.38 78 LEU A CA 1
ATOM 630 C C . LEU A 1 78 ? 0.508 3.342 13.254 1.00 81.38 78 LEU A C 1
ATOM 632 O O . LEU A 1 78 ? 1.437 3.404 14.057 1.00 81.38 78 LEU A O 1
ATOM 636 N N . PHE A 1 79 ? -0.149 4.429 12.839 1.00 83.69 79 PHE A N 1
ATOM 637 C CA . PHE A 1 79 ? 0.171 5.779 13.320 1.00 83.69 79 PHE A CA 1
ATOM 638 C C . PHE A 1 79 ? -0.060 5.934 14.827 1.00 83.69 79 PHE A C 1
ATOM 640 O O . PHE A 1 79 ? 0.797 6.485 15.523 1.00 83.69 79 PHE A O 1
ATOM 647 N N . ALA A 1 80 ? -1.152 5.370 15.349 1.00 83.75 80 ALA A N 1
ATOM 648 C CA . ALA A 1 80 ? -1.457 5.393 16.777 1.00 83.75 80 ALA A CA 1
ATOM 649 C C . ALA A 1 80 ? -0.373 4.686 17.611 1.00 83.75 80 ALA A C 1
ATOM 651 O O . ALA A 1 80 ? -0.004 5.178 18.678 1.00 83.75 80 ALA A O 1
ATOM 652 N N . LYS A 1 81 ? 0.211 3.584 17.111 1.00 83.62 81 LYS A N 1
ATOM 653 C CA . LYS A 1 81 ? 1.372 2.927 17.749 1.00 83.62 81 LYS A CA 1
ATOM 654 C C . LYS A 1 81 ? 2.612 3.821 17.805 1.00 83.62 81 LYS A C 1
ATOM 656 O O . LYS A 1 81 ? 3.431 3.656 18.701 1.00 83.62 81 LYS A O 1
ATOM 661 N N . CYS A 1 82 ? 2.744 4.768 16.882 1.00 83.12 82 CYS A N 1
ATOM 662 C CA . CYS A 1 82 ? 3.797 5.782 16.890 1.00 83.12 82 CYS A CA 1
ATOM 663 C C . CYS A 1 82 ? 3.417 7.039 17.696 1.00 83.12 82 CYS A C 1
ATOM 665 O O . CYS A 1 82 ? 4.136 8.031 17.620 1.00 83.12 82 CYS A O 1
ATOM 667 N N . HIS A 1 83 ? 2.311 7.020 18.452 1.00 85.50 83 HIS A N 1
ATOM 668 C CA . HIS A 1 83 ? 1.741 8.176 19.162 1.00 85.50 83 HIS A CA 1
ATOM 669 C C . HIS A 1 83 ? 1.310 9.342 18.251 1.00 85.50 83 HIS A C 1
ATOM 671 O O . HIS A 1 83 ? 1.128 10.467 18.720 1.00 85.50 83 HIS A O 1
ATOM 677 N N . ILE A 1 84 ? 1.086 9.083 16.959 1.00 85.62 84 ILE A N 1
ATOM 678 C CA . ILE A 1 84 ? 0.629 10.078 15.983 1.00 85.62 84 ILE A CA 1
ATOM 679 C C . ILE A 1 84 ? -0.861 9.848 15.724 1.00 85.62 84 ILE A C 1
ATOM 681 O O . ILE A 1 84 ? -1.279 8.733 15.423 1.00 85.62 84 ILE A O 1
ATOM 685 N N . HIS A 1 85 ? -1.662 10.910 15.811 1.00 84.62 85 HIS A N 1
ATOM 686 C CA . HIS A 1 85 ? -3.104 10.868 15.545 1.00 84.62 85 HIS A CA 1
ATOM 687 C C . HIS A 1 85 ? -3.435 11.767 14.348 1.00 84.62 85 HIS A C 1
ATOM 689 O O . HIS A 1 85 ? -3.937 12.877 14.533 1.00 84.62 85 HIS A O 1
ATOM 695 N N . PRO A 1 86 ? -3.081 11.340 13.124 1.00 81.50 86 PRO A N 1
ATOM 696 C CA . PRO A 1 86 ? -3.415 12.086 11.920 1.00 81.50 86 PRO A CA 1
ATOM 697 C C . PRO A 1 86 ? -4.926 12.032 11.657 1.00 81.50 86 PRO A C 1
ATOM 699 O O . PRO A 1 86 ? -5.588 11.049 11.994 1.00 81.50 86 PRO A O 1
ATOM 702 N N . SER A 1 87 ? -5.468 13.070 11.021 1.00 85.12 87 SER A N 1
ATOM 703 C CA . SER A 1 87 ? -6.834 13.028 10.491 1.00 85.12 87 SER A CA 1
ATOM 704 C C . SER A 1 87 ? -6.953 12.016 9.345 1.00 85.12 87 SER A C 1
ATOM 706 O O . SER A 1 87 ? -5.959 11.681 8.698 1.00 85.12 87 SER A O 1
ATOM 708 N N . ASP A 1 88 ? -8.170 11.559 9.045 1.00 80.88 88 ASP A N 1
ATOM 709 C CA . ASP A 1 88 ? -8.430 10.625 7.936 1.00 80.88 88 ASP A CA 1
ATOM 710 C C . ASP A 1 88 ? -7.868 11.147 6.609 1.00 80.88 88 ASP A C 1
ATOM 712 O O . ASP A 1 88 ? -7.190 10.424 5.880 1.00 80.88 88 ASP A O 1
ATOM 716 N N . GLN A 1 89 ? -8.055 12.446 6.363 1.00 83.88 89 GLN A N 1
ATOM 717 C CA . GLN A 1 89 ? -7.489 13.130 5.209 1.00 83.88 89 GLN A CA 1
ATOM 718 C C . GLN A 1 89 ? -5.954 13.079 5.226 1.00 83.88 89 GLN A C 1
ATOM 720 O O . GLN A 1 89 ? -5.340 12.756 4.218 1.00 83.88 89 GLN A O 1
ATOM 725 N N . GLN A 1 90 ? -5.294 13.333 6.359 1.00 87.31 90 GLN A N 1
ATOM 726 C CA . GLN A 1 90 ? -3.830 13.233 6.427 1.00 87.31 90 GLN A CA 1
ATOM 727 C C . GLN A 1 90 ? -3.332 11.810 6.146 1.00 87.31 90 GLN A C 1
ATOM 729 O O . GLN A 1 90 ? -2.355 11.646 5.415 1.00 87.31 90 GLN A O 1
ATOM 734 N N . VAL A 1 91 ? -4.003 10.784 6.680 1.00 84.38 91 VAL A N 1
ATOM 735 C CA . VAL A 1 91 ? -3.659 9.377 6.410 1.00 84.38 91 VAL A CA 1
ATOM 736 C C . VAL A 1 91 ? -3.764 9.075 4.922 1.00 84.38 91 VAL A C 1
ATOM 738 O O . VAL A 1 91 ? -2.858 8.459 4.353 1.00 84.38 91 VAL A O 1
ATOM 741 N N . GLU A 1 92 ? -4.841 9.526 4.286 1.00 84.44 92 GLU A N 1
ATOM 742 C CA . GLU A 1 92 ? -5.059 9.345 2.858 1.00 84.44 92 GLU A CA 1
ATOM 743 C C . GLU A 1 92 ? -3.945 10.007 2.041 1.00 84.44 92 GLU A C 1
ATOM 745 O O . GLU A 1 92 ? -3.303 9.330 1.238 1.00 84.44 92 GLU A O 1
ATOM 750 N N . TRP A 1 93 ? -3.655 11.285 2.292 1.00 87.44 93 TRP A N 1
ATOM 751 C CA . TRP A 1 93 ? -2.640 12.043 1.557 1.00 87.44 93 TRP A CA 1
ATOM 752 C C . TRP A 1 93 ? -1.238 11.462 1.732 1.00 87.44 93 TRP A C 1
ATOM 754 O O . TRP A 1 93 ? -0.515 11.305 0.749 1.00 87.44 93 TRP A O 1
ATOM 764 N N . ILE A 1 94 ? -0.858 11.101 2.962 1.00 89.00 94 ILE A N 1
ATOM 765 C CA . ILE A 1 94 ? 0.449 10.494 3.237 1.00 89.00 94 ILE A CA 1
ATOM 766 C C . ILE A 1 94 ? 0.564 9.156 2.509 1.00 89.00 94 ILE A C 1
ATOM 768 O O . ILE A 1 94 ? 1.567 8.898 1.843 1.00 89.00 94 ILE A O 1
ATOM 772 N N . THR A 1 95 ? -0.460 8.306 2.607 1.00 86.31 95 THR A N 1
ATOM 773 C CA . THR A 1 95 ? -0.381 6.962 2.030 1.00 86.31 95 THR A CA 1
ATOM 774 C C . THR A 1 95 ? -0.388 7.018 0.505 1.00 86.31 95 THR A C 1
ATOM 776 O O . THR A 1 95 ? 0.479 6.415 -0.122 1.00 86.31 95 THR A O 1
ATOM 779 N N . HIS A 1 96 ? -1.289 7.790 -0.106 1.00 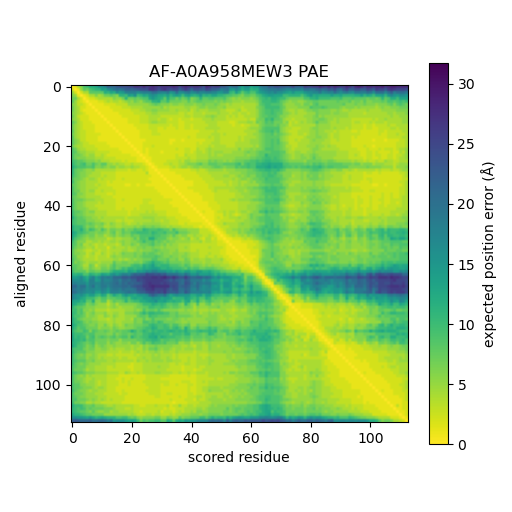88.19 96 HIS A N 1
ATOM 780 C CA . HIS A 1 96 ? -1.311 7.965 -1.561 1.00 88.19 96 HIS A CA 1
ATOM 781 C C . HIS A 1 96 ? -0.033 8.635 -2.064 1.00 88.19 96 HIS A C 1
ATOM 783 O O . HIS A 1 96 ? 0.533 8.183 -3.056 1.00 88.19 96 HIS A O 1
ATOM 789 N N . GLY A 1 97 ? 0.470 9.650 -1.357 1.00 91.38 97 GLY A N 1
ATOM 790 C CA . GLY A 1 97 ? 1.726 10.316 -1.694 1.00 91.38 97 GLY A CA 1
ATOM 791 C C . GLY A 1 97 ? 2.912 9.351 -1.704 1.00 91.38 97 GLY A C 1
ATOM 792 O O . GLY A 1 97 ? 3.668 9.319 -2.675 1.00 91.38 97 GLY A O 1
ATOM 793 N N . LEU A 1 98 ? 3.041 8.506 -0.676 1.00 92.00 98 LEU A N 1
ATOM 794 C CA . LEU A 1 98 ? 4.090 7.483 -0.609 1.00 92.00 98 LEU A CA 1
ATOM 795 C C . LEU A 1 98 ? 3.964 6.441 -1.727 1.00 92.00 98 LEU A C 1
ATOM 797 O O . LEU A 1 98 ? 4.971 6.066 -2.329 1.00 92.00 98 LEU A O 1
ATOM 801 N N . LEU A 1 99 ? 2.743 5.992 -2.028 1.00 92.06 99 LEU A N 1
ATOM 802 C CA . LEU A 1 99 ? 2.493 5.032 -3.104 1.00 92.06 99 LEU A CA 1
ATOM 803 C C . LEU A 1 99 ? 2.825 5.619 -4.478 1.00 92.06 99 LEU A C 1
ATOM 805 O O . LEU A 1 99 ? 3.516 4.974 -5.263 1.00 92.06 99 LEU A O 1
ATOM 809 N N . VAL A 1 100 ? 2.382 6.845 -4.764 1.00 92.38 100 VAL A N 1
ATOM 810 C CA . VAL A 1 100 ? 2.672 7.533 -6.031 1.00 92.38 100 VAL A CA 1
ATOM 811 C C . VAL A 1 100 ? 4.169 7.783 -6.180 1.00 92.38 100 VAL A C 1
ATOM 813 O O . VAL A 1 100 ? 4.715 7.555 -7.260 1.00 92.38 100 VAL A O 1
ATOM 816 N N . LEU A 1 101 ? 4.849 8.195 -5.107 1.00 94.62 101 LEU A N 1
ATOM 817 C CA . LEU A 1 101 ? 6.299 8.384 -5.113 1.00 94.62 101 LEU A CA 1
ATOM 818 C C . LEU A 1 101 ? 7.020 7.067 -5.425 1.00 94.62 101 LEU A C 1
ATOM 820 O O . LEU A 1 101 ? 7.848 7.021 -6.334 1.00 94.62 101 LEU A O 1
ATOM 824 N N . SER A 1 102 ? 6.660 5.992 -4.720 1.00 94.25 102 SER A N 1
ATOM 825 C CA . SER A 1 102 ? 7.224 4.658 -4.944 1.00 94.25 102 SER A CA 1
ATOM 826 C C . SER A 1 102 ? 6.984 4.169 -6.377 1.00 94.25 102 SER A C 1
ATOM 828 O O . SER A 1 102 ? 7.913 3.732 -7.058 1.00 94.25 102 SER A O 1
ATOM 830 N N . GLY A 1 103 ? 5.759 4.320 -6.887 1.00 92.62 103 GLY A N 1
ATOM 831 C CA . GLY A 1 103 ? 5.410 3.962 -8.261 1.00 92.62 103 GLY A CA 1
ATOM 832 C C . GLY A 1 103 ? 6.148 4.789 -9.309 1.00 92.62 103 GLY A C 1
ATOM 833 O O . GLY A 1 103 ? 6.590 4.234 -10.309 1.00 92.62 103 GLY A O 1
ATOM 834 N N . SER A 1 104 ? 6.357 6.084 -9.068 1.00 93.81 104 SER A N 1
ATOM 835 C CA . SER A 1 104 ? 7.112 6.956 -9.981 1.00 93.81 104 SER A CA 1
ATOM 836 C C . SER A 1 104 ? 8.567 6.506 -10.116 1.00 93.81 104 SER A C 1
ATOM 838 O O . SER A 1 104 ? 9.105 6.505 -11.224 1.00 93.81 104 SER A O 1
ATOM 840 N N . ILE A 1 105 ? 9.189 6.051 -9.020 1.00 93.88 105 ILE A N 1
ATOM 841 C CA . ILE A 1 105 ? 10.536 5.462 -9.055 1.00 93.88 105 ILE A CA 1
ATOM 842 C C . ILE A 1 105 ? 10.532 4.187 -9.909 1.00 93.88 105 ILE A C 1
ATOM 844 O O . ILE A 1 105 ? 11.402 4.019 -10.766 1.00 93.88 105 ILE A O 1
ATOM 848 N N . SER A 1 106 ? 9.534 3.315 -9.731 1.00 92.81 106 SER A N 1
ATOM 849 C CA . SER A 1 106 ? 9.385 2.104 -10.547 1.00 92.81 106 SER A CA 1
ATOM 850 C C . SER A 1 106 ? 9.187 2.411 -12.033 1.00 92.81 106 SER A C 1
ATOM 852 O O . SER A 1 106 ? 9.817 1.765 -12.867 1.00 92.81 106 SER A O 1
ATOM 854 N N . VAL A 1 107 ? 8.368 3.412 -12.379 1.00 93.06 107 VAL A N 1
ATOM 855 C CA . VAL A 1 107 ? 8.171 3.854 -13.772 1.00 93.06 107 VAL A CA 1
ATOM 856 C C . VAL A 1 107 ? 9.488 4.353 -14.356 1.00 93.06 107 VAL A C 1
ATOM 858 O O . VAL A 1 107 ? 9.878 3.906 -15.431 1.00 93.06 107 VAL A O 1
ATOM 861 N N . GLY A 1 108 ? 10.205 5.224 -13.639 1.00 92.50 108 GLY A N 1
ATOM 862 C CA . GLY A 1 108 ? 11.508 5.723 -14.082 1.00 92.50 108 GLY A CA 1
ATOM 863 C C . GLY A 1 108 ? 12.504 4.592 -14.338 1.00 92.50 108 GLY A C 1
ATOM 864 O O . GLY A 1 108 ? 13.196 4.595 -15.349 1.00 92.50 108 GLY A O 1
ATOM 865 N N . LYS A 1 109 ? 12.519 3.574 -13.473 1.00 91.88 109 LYS A N 1
ATOM 866 C CA . LYS A 1 109 ? 13.375 2.394 -13.636 1.00 91.88 109 LYS A CA 1
ATOM 867 C C . LYS A 1 109 ? 13.011 1.562 -14.869 1.00 91.88 109 LYS A C 1
ATOM 869 O O . LYS A 1 109 ? 13.915 1.080 -15.535 1.00 91.88 109 LYS A O 1
ATOM 874 N N . VAL A 1 110 ? 11.722 1.406 -15.183 1.00 91.31 110 VAL A N 1
ATOM 875 C CA . VAL A 1 110 ? 11.271 0.713 -16.405 1.00 91.31 110 VAL A CA 1
ATOM 876 C C . VAL A 1 110 ? 11.606 1.512 -17.665 1.00 91.31 110 VAL A C 1
ATOM 878 O O . VAL A 1 110 ? 11.980 0.914 -18.661 1.00 91.31 110 VAL A O 1
ATOM 881 N N . LEU A 1 111 ? 11.499 2.844 -17.631 1.00 90.94 111 LEU A N 1
ATOM 882 C CA . LEU A 1 111 ? 11.796 3.704 -18.786 1.00 90.94 111 LEU A CA 1
ATOM 883 C C . LEU A 1 111 ? 13.296 3.823 -19.104 1.00 90.94 111 LEU A C 1
ATOM 885 O O . LEU A 1 111 ? 13.646 4.220 -20.211 1.00 90.94 111 LEU A O 1
ATOM 889 N N . LEU A 1 112 ? 14.166 3.540 -18.132 1.00 86.56 112 LEU A N 1
ATOM 890 C CA . LEU A 1 112 ? 15.626 3.596 -18.271 1.00 86.56 112 LEU A CA 1
ATOM 891 C C . LEU A 1 112 ? 16.269 2.232 -18.592 1.00 86.56 112 LEU A C 1
ATOM 893 O O . LEU A 1 112 ? 17.488 2.177 -18.759 1.00 86.56 112 LEU A O 1
ATOM 897 N N . LEU A 1 113 ? 15.476 1.155 -18.630 1.00 71.31 113 LEU A N 1
ATOM 898 C CA . LEU A 1 113 ? 15.878 -0.201 -19.028 1.00 71.31 113 LEU A CA 1
ATOM 899 C C . LEU A 1 113 ? 15.637 -0.422 -20.524 1.00 71.31 113 LEU A C 1
ATOM 901 O O . LEU A 1 113 ? 16.483 -1.112 -21.133 1.00 71.31 113 LEU A O 1
#

Solvent-accessible surface area (backbone atoms only — not comparable to full-atom values): 6458 Å² total; per-residue (Å²): 130,78,72,63,58,52,53,52,45,51,51,50,51,51,51,51,51,50,42,55,57,54,26,53,78,48,63,72,71,55,30,55,49,39,56,56,45,51,60,51,51,53,50,49,26,62,75,44,78,73,35,57,70,59,56,56,48,37,31,67,74,70,68,53,79,65,59,80,90,74,57,76,41,70,67,55,51,54,36,47,76,71,76,38,84,72,52,73,66,53,51,49,51,54,50,50,50,48,42,53,54,27,42,50,52,34,50,52,54,61,77,74,107

Sequence (113 aa):
MNVVMPKLIQWLHIAIIVFLLFGFLASGSLLYFHLTSIPLVIGHWHMNKGECILTQWERRWTGTSAPAERAPNFTQQLFAKCHIHPSDQQVEWITHGLLVLSGSISVGKVLLL